Protein AF-A0A1V4KE24-F1 (afdb_monomer_lite)

Organism: NCBI:txid372326

InterPro domains:
  IPR008936 Rho GTPase activation protein [G3DSA:1.10.506.10] (6-81)
  IPR008936 Rho GTPase activation protein [SSF48350] (1-74)

Secondary structure (DSSP, 8-state):
-HHHHHHHH---SPPP--------HHHHHHHHHHHHHHTHHHHHHHHHS-STTHHHHHHHHHHHHHHHHHHHHHHHHHH--

pLDDT: mean 89.81, std 11.37, range [52.41, 98.56]

Radius of gyration: 20.48 Å; chains: 1; bounding box: 44×27×52 Å

Foldseek 3Di:
DVVVVVVVPPPPDDDPPPDPPPDPVVVVVVVVLVVCVVCVVVLVVVLPDDDPCNVVSVVSSVVSVVVVVVVVVVVVVVVVD

Structure (mmCIF, N/CA/C/O backbone):
data_AF-A0A1V4KE24-F1
#
_entry.id   AF-A0A1V4KE24-F1
#
loop_
_atom_site.group_PDB
_atom_site.id
_atom_site.type_symbol
_atom_site.label_atom_id
_atom_site.label_alt_id
_atom_site.label_comp_id
_atom_site.label_asym_id
_atom_site.label_entity_id
_atom_site.label_seq_id
_atom_site.pdbx_PDB_ins_code
_atom_site.Cartn_x
_atom_site.Cartn_y
_atom_site.Cartn_z
_atom_site.occupancy
_atom_site.B_iso_or_equiv
_atom_site.auth_seq_id
_atom_site.auth_comp_id
_atom_site.auth_asym_id
_atom_site.auth_atom_id
_atom_site.pdbx_PDB_model_num
ATOM 1 N N . MET A 1 1 ? 9.460 -6.453 -38.300 1.00 72.88 1 MET A N 1
ATOM 2 C CA . MET A 1 1 ? 8.792 -6.620 -36.991 1.00 72.88 1 MET A CA 1
ATOM 3 C C . MET A 1 1 ? 9.764 -6.424 -35.835 1.00 72.88 1 MET A C 1
ATOM 5 O O . MET A 1 1 ? 9.485 -5.593 -34.993 1.00 72.88 1 MET A O 1
ATOM 9 N N . ILE A 1 2 ? 10.917 -7.104 -35.820 1.00 83.75 2 ILE A N 1
ATOM 10 C CA . ILE A 1 2 ? 11.923 -6.952 -34.748 1.00 83.75 2 ILE A CA 1
ATOM 11 C C . ILE A 1 2 ? 12.431 -5.502 -34.631 1.00 83.75 2 ILE A C 1
ATOM 13 O O . ILE A 1 2 ? 12.344 -4.928 -33.558 1.00 83.75 2 ILE A O 1
ATOM 17 N N . MET A 1 3 ? 12.827 -4.875 -35.747 1.00 89.50 3 MET A N 1
ATOM 18 C CA . MET A 1 3 ? 13.265 -3.465 -35.777 1.00 89.50 3 MET A CA 1
ATOM 19 C C . MET A 1 3 ? 12.211 -2.476 -35.253 1.00 89.50 3 MET A C 1
ATOM 21 O O . MET A 1 3 ? 12.543 -1.515 -34.582 1.00 89.50 3 MET A O 1
ATOM 25 N N . PHE A 1 4 ? 10.926 -2.738 -35.516 1.00 93.62 4 PHE A N 1
ATOM 26 C CA . PHE A 1 4 ? 9.833 -1.875 -35.058 1.00 93.62 4 PHE A CA 1
ATOM 27 C C . PHE A 1 4 ? 9.697 -1.889 -33.531 1.00 93.62 4 PHE A C 1
ATOM 29 O O . PHE A 1 4 ? 9.447 -0.854 -32.928 1.00 93.62 4 PHE A O 1
ATOM 36 N N . LEU A 1 5 ? 9.861 -3.057 -32.900 1.00 96.44 5 LEU A N 1
ATOM 37 C CA . LEU A 1 5 ? 9.804 -3.171 -31.442 1.00 96.44 5 LEU A CA 1
ATOM 38 C C . LEU A 1 5 ? 11.033 -2.538 -30.775 1.00 96.44 5 LEU A C 1
ATOM 40 O O . LEU A 1 5 ? 10.897 -1.963 -29.699 1.00 96.44 5 LEU A O 1
ATOM 44 N N . ASP A 1 6 ? 12.195 -2.624 -31.425 1.00 93.50 6 ASP A N 1
ATOM 45 C CA . ASP A 1 6 ? 13.438 -1.995 -30.968 1.00 93.50 6 ASP A CA 1
ATOM 46 C C . ASP A 1 6 ? 13.325 -0.463 -30.987 1.00 93.50 6 ASP A C 1
ATOM 48 O O . ASP A 1 6 ? 13.555 0.203 -29.981 1.00 93.50 6 ASP A O 1
ATOM 52 N N . GLU A 1 7 ? 12.835 0.097 -32.095 1.00 94.06 7 GLU A N 1
ATOM 53 C CA . GLU A 1 7 ? 12.580 1.535 -32.223 1.00 94.06 7 GLU A CA 1
ATOM 54 C C . GLU A 1 7 ? 11.481 2.023 -31.267 1.00 94.06 7 GLU A C 1
ATOM 56 O O . GLU A 1 7 ? 11.609 3.099 -30.686 1.00 94.06 7 GLU A O 1
ATOM 61 N N . LEU A 1 8 ? 10.422 1.231 -31.055 1.00 92.81 8 LEU A N 1
ATOM 62 C CA . LEU A 1 8 ? 9.327 1.579 -30.143 1.00 92.81 8 LEU A CA 1
ATOM 63 C C . LEU A 1 8 ? 9.783 1.652 -28.677 1.00 92.81 8 LEU A C 1
ATOM 65 O O . LEU A 1 8 ? 9.287 2.484 -27.920 1.00 92.81 8 LEU A O 1
ATOM 69 N N . GLY A 1 9 ? 10.705 0.777 -28.272 1.00 92.06 9 GLY A N 1
ATOM 70 C CA . GLY A 1 9 ? 11.271 0.759 -26.922 1.00 92.06 9 GLY A CA 1
ATOM 71 C C . GLY A 1 9 ? 12.385 1.783 -26.696 1.00 92.06 9 GLY A C 1
ATOM 72 O O . GLY A 1 9 ? 12.799 1.975 -25.552 1.00 92.06 9 GLY A O 1
ATOM 73 N N . ASN A 1 10 ? 12.866 2.447 -27.750 1.00 93.06 10 ASN A N 1
ATOM 74 C CA . ASN A 1 10 ? 13.988 3.383 -27.696 1.00 93.06 10 ASN A CA 1
ATOM 75 C C . ASN A 1 10 ? 13.575 4.766 -27.156 1.00 93.06 10 ASN A C 1
ATOM 77 O O . ASN A 1 10 ? 13.732 5.794 -27.815 1.00 93.06 10 ASN A O 1
ATOM 81 N N . VAL A 1 11 ? 13.026 4.782 -25.941 1.00 92.06 11 VAL A N 1
ATOM 82 C CA . VAL A 1 11 ? 12.670 5.987 -25.184 1.00 92.06 11 VAL A CA 1
ATOM 83 C C . VAL A 1 11 ? 13.635 6.086 -23.991 1.00 92.06 11 VAL A C 1
ATOM 85 O O . VAL A 1 11 ? 13.349 5.537 -22.927 1.00 92.06 11 VAL A O 1
ATOM 88 N N . PRO A 1 12 ? 14.820 6.706 -24.168 1.00 88.69 12 PRO A N 1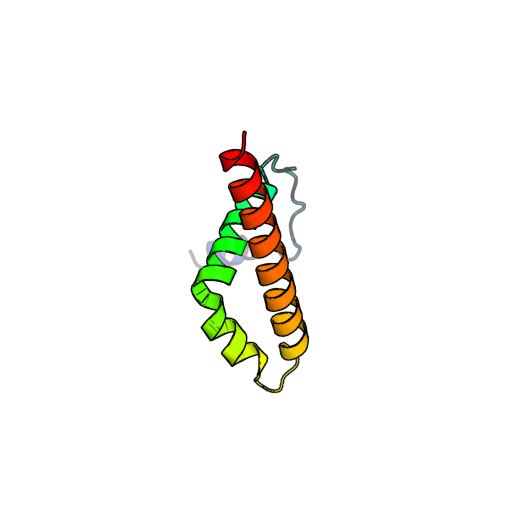
ATOM 89 C CA . PRO A 1 12 ? 15.897 6.684 -23.172 1.00 88.69 12 PRO A CA 1
ATOM 90 C C . PRO A 1 12 ? 15.615 7.559 -21.944 1.00 88.69 12 PRO A C 1
ATOM 92 O O . PRO A 1 12 ? 16.204 7.347 -20.886 1.00 88.69 12 PRO A O 1
ATOM 95 N N . GLU A 1 13 ? 14.721 8.536 -22.082 1.00 91.06 13 GLU A N 1
ATOM 96 C CA . GLU A 1 13 ? 14.374 9.503 -21.046 1.00 91.06 13 GLU A CA 1
ATOM 97 C C . GLU A 1 13 ? 12.869 9.474 -20.785 1.00 91.06 13 GLU A C 1
ATOM 99 O O . GLU A 1 13 ? 12.075 9.230 -21.695 1.00 91.06 13 GLU A O 1
ATOM 104 N N . LEU A 1 14 ? 12.470 9.720 -19.532 1.00 86.75 14 LEU A N 1
ATOM 105 C CA . LEU A 1 14 ? 11.061 9.825 -19.167 1.00 86.75 14 LEU A CA 1
ATOM 106 C C . LEU A 1 14 ? 10.449 11.026 -19.911 1.00 86.75 14 LEU A C 1
ATOM 108 O O . LEU A 1 14 ? 10.905 12.145 -19.679 1.00 86.75 14 LEU A O 1
ATOM 112 N N . PRO A 1 15 ? 9.435 10.832 -20.775 1.00 86.88 15 PRO A N 1
ATOM 113 C CA . PRO A 1 15 ? 8.804 11.942 -21.477 1.00 86.88 15 PRO A CA 1
ATOM 114 C C . PRO A 1 15 ? 8.159 12.912 -20.488 1.00 86.88 15 PRO A C 1
ATOM 116 O O . PRO A 1 15 ? 7.567 12.482 -19.493 1.00 86.88 15 PRO A O 1
ATOM 119 N N . ASP A 1 16 ? 8.213 14.208 -20.789 1.00 84.19 16 ASP A N 1
ATOM 120 C CA . ASP A 1 16 ? 7.503 15.212 -20.003 1.00 84.19 16 ASP A CA 1
ATOM 121 C C . ASP A 1 16 ? 6.002 14.900 -19.981 1.00 84.19 16 ASP A C 1
ATOM 123 O O . ASP A 1 16 ? 5.338 14.791 -21.015 1.00 84.19 16 ASP A O 1
ATOM 127 N N . THR A 1 17 ? 5.441 14.758 -18.783 1.00 78.94 17 THR A N 1
ATOM 128 C CA . THR A 1 17 ? 4.004 14.547 -18.612 1.00 78.94 17 THR A CA 1
ATOM 129 C C . THR A 1 17 ? 3.285 15.877 -18.833 1.00 78.94 17 THR A C 1
ATOM 131 O O . THR A 1 17 ? 3.214 16.704 -17.923 1.00 78.94 17 THR A O 1
ATOM 134 N N . THR A 1 18 ? 2.756 16.114 -20.034 1.00 67.69 18 THR A N 1
ATOM 135 C CA . THR A 1 18 ? 2.113 17.397 -20.385 1.00 67.69 18 THR A CA 1
ATOM 136 C C . THR A 1 18 ? 0.665 17.549 -19.923 1.00 67.69 18 THR A C 1
ATOM 138 O O . THR A 1 18 ? 0.053 18.575 -20.191 1.00 67.69 18 THR A O 1
ATOM 141 N N . GLU A 1 19 ? 0.103 16.606 -19.172 1.00 62.19 19 GLU A N 1
ATOM 142 C CA . GLU A 1 19 ? -1.287 16.694 -18.730 1.00 62.19 19 GLU A CA 1
ATOM 143 C C . GLU A 1 19 ? -1.347 16.849 -17.212 1.00 62.19 19 GLU A C 1
ATOM 145 O O . GLU A 1 19 ? -1.107 15.905 -16.459 1.00 62.19 19 GLU A O 1
ATOM 150 N N . HIS A 1 20 ? -1.717 18.047 -16.748 1.00 63.03 20 HIS A N 1
ATOM 151 C CA . HIS A 1 20 ? -2.212 18.229 -15.385 1.00 63.03 20 HIS A CA 1
ATOM 152 C C . HIS A 1 20 ? -3.574 17.540 -15.309 1.00 63.03 20 HIS A C 1
A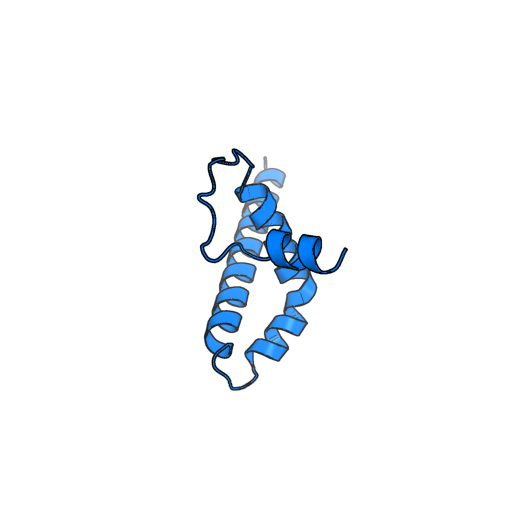TOM 154 O O . HIS A 1 20 ? -4.621 18.180 -15.432 1.00 63.03 20 HIS A O 1
ATOM 160 N N . SER A 1 21 ? -3.556 16.215 -15.173 1.00 64.81 21 SER A N 1
ATOM 161 C CA . SER A 1 21 ? -4.751 15.401 -15.035 1.00 64.81 21 SER A CA 1
ATOM 162 C C . SER A 1 21 ? -5.528 15.932 -13.839 1.00 64.81 21 SER A C 1
ATOM 164 O O . SER A 1 21 ? -5.129 15.759 -12.687 1.00 64.81 21 SER A O 1
ATOM 166 N N . ARG A 1 22 ? -6.627 16.630 -14.126 1.00 68.81 22 ARG A N 1
ATOM 167 C CA . ARG A 1 22 ? -7.493 17.316 -13.159 1.00 68.81 22 ARG A CA 1
ATOM 168 C C . ARG A 1 22 ? -8.351 16.324 -12.369 1.00 68.81 22 ARG A C 1
ATOM 170 O O . ARG A 1 22 ? -9.490 16.613 -12.008 1.00 68.81 22 ARG A O 1
ATOM 177 N N . THR A 1 23 ? -7.831 15.119 -12.191 1.00 72.00 23 THR A N 1
ATOM 178 C CA . THR A 1 23 ? -8.533 14.013 -11.585 1.00 72.00 23 THR A CA 1
ATOM 1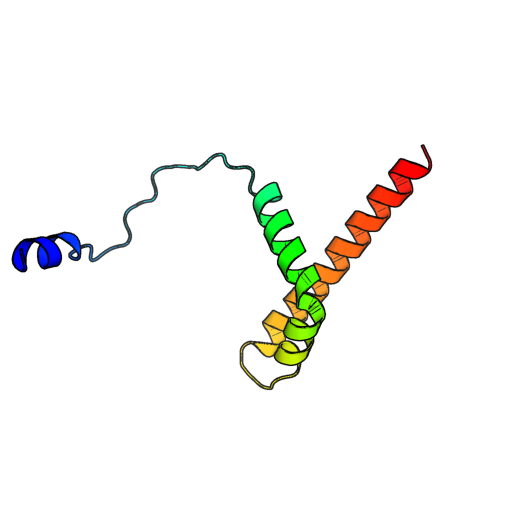79 C C . THR A 1 23 ? -8.597 14.231 -10.087 1.00 72.00 23 THR A C 1
ATOM 181 O O . THR A 1 23 ? -7.663 14.745 -9.473 1.00 72.00 23 THR A O 1
ATOM 184 N N . ASP A 1 24 ? -9.732 13.862 -9.508 1.00 85.81 24 ASP A N 1
ATOM 185 C CA . ASP A 1 24 ? -9.993 13.967 -8.079 1.00 85.81 24 ASP A CA 1
ATOM 186 C C . ASP A 1 24 ? -9.065 13.008 -7.314 1.00 85.81 24 ASP A C 1
ATOM 188 O O . ASP A 1 24 ? -9.397 11.853 -7.046 1.00 85.81 24 ASP A O 1
ATOM 192 N N . LEU A 1 25 ? -7.855 13.485 -7.017 1.00 89.06 25 LEU A N 1
ATOM 193 C CA . LEU A 1 25 ? -6.814 12.733 -6.322 1.00 89.06 25 LEU A CA 1
ATOM 194 C C . LEU A 1 25 ? -7.320 12.208 -4.976 1.00 89.06 25 LEU A C 1
ATOM 196 O O . LEU A 1 25 ? -6.989 11.090 -4.588 1.00 89.06 25 LEU A O 1
ATOM 200 N N . SER A 1 26 ? -8.159 12.981 -4.286 1.00 90.88 26 SER A N 1
ATOM 201 C CA . SER A 1 26 ? -8.746 12.583 -3.009 1.00 90.88 26 SER A CA 1
ATOM 202 C C . SER A 1 26 ? -9.587 11.316 -3.142 1.00 90.88 26 SER A C 1
ATOM 204 O O . SER A 1 26 ? -9.487 10.438 -2.288 1.00 90.88 26 SER A O 1
ATOM 206 N N . ARG A 1 27 ? -10.349 11.169 -4.231 1.00 92.12 27 ARG A N 1
ATOM 207 C CA . ARG A 1 27 ? -11.120 9.948 -4.510 1.00 92.12 27 ARG A CA 1
ATOM 208 C C . ARG A 1 27 ? -10.229 8.726 -4.716 1.00 92.12 27 ARG A C 1
ATOM 210 O O . ARG A 1 27 ? -10.522 7.669 -4.166 1.00 92.12 27 ARG A O 1
ATOM 217 N N . TYR A 1 28 ? -9.144 8.853 -5.479 1.00 93.12 28 TYR A N 1
ATOM 218 C CA . TYR A 1 28 ? -8.216 7.733 -5.667 1.00 93.12 28 TYR A CA 1
ATOM 219 C C . TYR A 1 28 ? -7.488 7.359 -4.380 1.00 93.12 28 TYR A C 1
ATOM 221 O O . TYR A 1 28 ? -7.330 6.177 -4.087 1.00 93.12 28 TYR A O 1
ATOM 229 N N . LEU A 1 29 ? -7.081 8.353 -3.590 1.00 95.25 29 LEU A N 1
ATOM 230 C CA . LEU A 1 29 ? -6.458 8.113 -2.291 1.00 95.25 29 LEU A CA 1
ATOM 231 C C . LEU A 1 29 ? -7.429 7.452 -1.305 1.00 95.25 29 LEU A C 1
ATOM 233 O O . LEU A 1 29 ? -6.997 6.611 -0.523 1.00 95.25 29 LEU A O 1
ATOM 237 N N . ALA A 1 30 ? -8.724 7.778 -1.361 1.00 95.38 30 ALA A N 1
ATOM 238 C CA . ALA A 1 30 ? -9.747 7.094 -0.573 1.00 95.38 30 ALA A CA 1
ATOM 239 C C . ALA A 1 30 ? -9.887 5.619 -0.982 1.00 95.38 30 ALA A C 1
ATOM 241 O O . ALA A 1 30 ? -9.853 4.751 -0.118 1.00 95.38 30 ALA A O 1
ATOM 242 N N . ALA A 1 31 ? -9.933 5.317 -2.285 1.00 96.12 31 ALA A N 1
ATOM 243 C CA . ALA A 1 31 ? -9.960 3.931 -2.763 1.00 96.12 31 ALA A CA 1
ATOM 244 C C . ALA A 1 31 ? -8.703 3.143 -2.338 1.00 96.12 31 ALA A C 1
ATOM 246 O O . ALA A 1 31 ? -8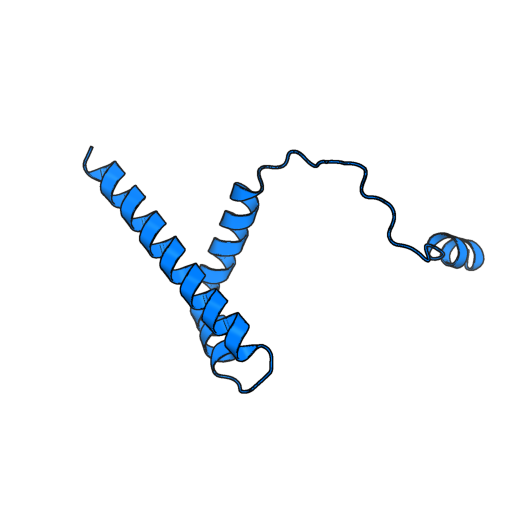.792 1.987 -1.931 1.00 96.12 31 ALA A O 1
ATOM 247 N N . LEU A 1 32 ? -7.525 3.777 -2.371 1.00 97.69 32 LEU A N 1
ATOM 248 C CA . LEU A 1 32 ? -6.292 3.168 -1.869 1.00 97.69 32 LEU A CA 1
ATOM 249 C C . LEU A 1 32 ? -6.349 2.924 -0.353 1.00 97.69 32 LEU A C 1
ATOM 251 O O . LEU A 1 32 ? -5.916 1.874 0.118 1.00 97.69 32 LEU A O 1
ATOM 255 N N . HIS A 1 33 ? -6.891 3.872 0.415 1.00 97.94 33 HIS A N 1
ATOM 256 C CA . HIS A 1 33 ? -7.099 3.708 1.855 1.00 97.94 33 HIS A CA 1
ATOM 257 C C . HIS A 1 33 ? -8.045 2.542 2.161 1.00 97.94 33 HIS A C 1
ATOM 259 O O . HIS A 1 33 ? -7.714 1.737 3.028 1.00 97.94 33 HIS A O 1
ATOM 265 N N . GLU A 1 34 ? -9.141 2.383 1.414 1.00 97.69 34 GLU A N 1
ATOM 266 C CA . GLU A 1 34 ? -10.055 1.239 1.554 1.00 97.69 34 GLU A CA 1
ATOM 267 C C . GLU A 1 34 ? -9.329 -0.098 1.355 1.00 97.69 34 GLU A C 1
ATOM 269 O O . GLU A 1 34 ? -9.530 -1.028 2.137 1.00 97.69 34 GLU A O 1
ATOM 274 N N . MET A 1 35 ? -8.417 -0.187 0.380 1.00 98.06 35 MET A N 1
ATOM 275 C CA . MET A 1 35 ? -7.567 -1.372 0.212 1.00 98.06 35 MET A CA 1
ATOM 276 C C . MET A 1 35 ? -6.650 -1.592 1.425 1.00 98.06 35 MET A C 1
ATOM 278 O O . MET A 1 35 ? -6.518 -2.717 1.905 1.00 98.06 35 MET A O 1
ATOM 282 N N . CYS A 1 36 ? -6.028 -0.536 1.959 1.00 98.38 36 CYS A N 1
ATOM 283 C CA . CYS A 1 36 ? -5.188 -0.647 3.156 1.00 98.38 36 CYS A CA 1
ATOM 284 C C . CYS A 1 36 ? -5.979 -1.099 4.391 1.00 98.38 36 CYS A C 1
ATOM 286 O O . CYS A 1 36 ? -5.447 -1.855 5.204 1.00 98.38 36 CYS A O 1
ATOM 288 N N . VAL A 1 37 ? -7.230 -0.656 4.535 1.00 98.25 37 VAL A N 1
ATOM 289 C CA . VAL A 1 37 ? -8.133 -1.109 5.601 1.00 98.25 37 VAL A CA 1
ATOM 290 C C . VAL A 1 37 ? -8.499 -2.577 5.397 1.00 98.25 37 VAL A C 1
ATOM 292 O O . VAL A 1 37 ? -8.356 -3.365 6.328 1.00 98.25 37 VAL A O 1
ATOM 295 N N . ALA A 1 38 ? -8.911 -2.962 4.186 1.00 98.31 38 ALA A N 1
ATOM 296 C CA . ALA A 1 38 ? -9.315 -4.333 3.870 1.00 98.31 38 ALA A CA 1
ATOM 297 C C . ALA A 1 38 ? -8.197 -5.360 4.124 1.00 98.31 38 ALA A C 1
ATOM 299 O O . ALA A 1 38 ? -8.477 -6.480 4.544 1.00 98.31 38 ALA A O 1
ATOM 300 N N . HIS A 1 39 ? -6.936 -4.965 3.921 1.00 98.25 39 HIS A N 1
ATOM 301 C CA . HIS A 1 39 ? -5.758 -5.819 4.098 1.00 98.25 39 HIS A CA 1
ATOM 302 C C . HIS A 1 39 ? -4.915 -5.447 5.330 1.00 98.25 39 HIS A C 1
ATOM 304 O O . HIS A 1 39 ? -3.714 -5.734 5.381 1.00 98.25 39 HIS A O 1
ATOM 310 N N . SER A 1 40 ? -5.502 -4.798 6.343 1.00 97.88 40 SER A N 1
ATOM 311 C CA . SER A 1 40 ? -4.738 -4.286 7.489 1.00 97.88 40 SER A CA 1
ATOM 312 C C . SER A 1 40 ? -4.003 -5.375 8.272 1.00 97.88 40 SER A C 1
ATOM 314 O O . SER A 1 40 ? -2.920 -5.120 8.798 1.00 97.88 40 SER A O 1
ATOM 316 N N . ASP A 1 41 ? -4.559 -6.585 8.345 1.00 98.00 41 ASP A N 1
ATOM 317 C CA . ASP A 1 41 ? -3.959 -7.707 9.079 1.00 98.00 41 ASP A CA 1
ATOM 318 C C . ASP A 1 41 ? -2.739 -8.287 8.353 1.00 98.00 41 ASP A C 1
ATOM 320 O O . ASP A 1 41 ? -1.710 -8.580 8.973 1.00 98.00 41 ASP A O 1
ATOM 324 N N . GLU A 1 42 ? -2.806 -8.373 7.024 1.00 98.06 42 GLU A N 1
ATOM 325 C CA . GLU A 1 42 ? -1.673 -8.757 6.179 1.00 98.06 42 GLU A CA 1
ATOM 326 C C . GLU A 1 42 ? -0.560 -7.707 6.269 1.00 98.06 42 GLU A C 1
ATOM 328 O O . GLU A 1 42 ? 0.595 -8.033 6.554 1.00 98.06 42 GLU A O 1
ATOM 333 N N . LEU A 1 43 ? -0.914 -6.424 6.139 1.00 97.62 43 LEU A N 1
ATOM 334 C CA . LEU A 1 43 ? 0.026 -5.313 6.295 1.00 97.62 43 LEU A CA 1
ATOM 335 C C . LEU A 1 43 ? 0.658 -5.291 7.691 1.00 97.62 43 LEU A C 1
ATOM 337 O O . LEU A 1 43 ? 1.851 -5.010 7.822 1.00 97.62 43 LEU A O 1
ATOM 341 N N . ARG A 1 44 ? -0.106 -5.620 8.739 1.00 97.81 44 ARG A N 1
ATOM 342 C CA . ARG A 1 44 ? 0.399 -5.741 10.114 1.00 97.81 44 ARG A CA 1
ATOM 343 C C . ARG A 1 44 ? 1.394 -6.882 10.245 1.00 97.81 44 ARG A C 1
ATOM 345 O O . ARG A 1 44 ? 2.440 -6.682 10.863 1.00 97.81 44 ARG A O 1
ATOM 352 N N . THR A 1 45 ? 1.111 -8.024 9.628 1.00 97.69 45 THR A N 1
ATOM 353 C CA . THR A 1 45 ? 2.022 -9.173 9.586 1.00 97.69 45 THR A CA 1
ATOM 354 C C . THR A 1 45 ? 3.342 -8.789 8.914 1.00 97.69 45 THR A C 1
ATOM 356 O O . THR A 1 45 ? 4.395 -8.904 9.542 1.00 97.69 45 THR A O 1
ATOM 359 N N . LEU A 1 46 ? 3.284 -8.189 7.721 1.00 96.94 46 LEU A N 1
ATOM 360 C CA . LEU A 1 46 ? 4.463 -7.700 6.992 1.00 96.94 46 LEU A CA 1
ATOM 361 C C . LEU A 1 46 ? 5.226 -6.614 7.769 1.00 96.94 46 LEU A C 1
ATOM 363 O O . LEU A 1 46 ? 6.454 -6.570 7.764 1.00 96.94 46 LEU A O 1
ATOM 367 N N . SER A 1 47 ? 4.522 -5.744 8.498 1.00 96.69 47 SER A N 1
ATOM 368 C CA . SER A 1 47 ? 5.146 -4.687 9.309 1.00 96.69 47 SER A CA 1
ATOM 369 C C . SER A 1 47 ? 5.948 -5.210 10.508 1.00 96.69 47 SER A C 1
ATOM 371 O O . SER A 1 47 ? 6.731 -4.462 11.105 1.00 96.69 47 SER A O 1
ATOM 373 N N . ASN A 1 48 ? 5.752 -6.474 10.886 1.00 96.38 48 ASN A N 1
ATOM 374 C CA . ASN A 1 48 ? 6.501 -7.119 11.959 1.00 96.38 48 ASN A CA 1
ATOM 375 C C . ASN A 1 48 ? 7.778 -7.796 11.448 1.00 96.38 48 ASN A C 1
ATOM 377 O O . ASN A 1 48 ? 8.678 -8.061 12.248 1.00 96.38 48 ASN A O 1
ATOM 381 N N . GLU A 1 49 ? 7.901 -8.009 10.137 1.00 95.12 49 GLU A N 1
ATOM 382 C CA . GLU A 1 49 ? 9.116 -8.538 9.529 1.00 95.12 49 GLU A CA 1
ATOM 383 C C . GLU A 1 49 ? 10.271 -7.532 9.634 1.00 95.12 49 GLU A C 1
ATOM 385 O O . GLU A 1 49 ? 10.105 -6.309 9.549 1.00 95.12 49 GLU A O 1
ATOM 390 N N . ARG A 1 50 ? 11.485 -8.046 9.854 1.00 89.56 50 ARG A N 1
ATOM 391 C CA . ARG A 1 50 ? 12.685 -7.213 9.953 1.00 89.56 50 ARG A CA 1
ATOM 392 C C . ARG A 1 50 ? 13.180 -6.886 8.546 1.00 89.56 50 ARG A C 1
ATOM 394 O O . ARG A 1 50 ? 13.614 -7.771 7.821 1.00 89.56 50 ARG A O 1
ATOM 401 N N . GLY A 1 51 ? 13.177 -5.608 8.185 1.00 92.94 51 GLY A N 1
ATOM 402 C CA . GLY A 1 51 ? 13.658 -5.155 6.883 1.00 92.94 51 GLY A CA 1
ATOM 403 C C . GLY A 1 51 ? 13.494 -3.653 6.689 1.00 92.94 51 GLY A C 1
ATOM 404 O O . GLY A 1 51 ? 12.913 -2.961 7.525 1.00 92.94 51 GLY A O 1
ATOM 405 N N . VAL A 1 52 ? 13.989 -3.144 5.561 1.00 92.94 52 VAL A N 1
ATOM 406 C CA . VAL A 1 52 ? 13.922 -1.711 5.213 1.00 92.94 52 VAL A CA 1
ATOM 407 C C . VAL A 1 52 ? 12.487 -1.177 5.125 1.00 92.94 52 VAL A C 1
ATOM 409 O O . VAL A 1 52 ? 12.247 -0.009 5.419 1.00 92.94 52 VAL A O 1
ATOM 412 N N . MET A 1 53 ? 11.517 -2.040 4.804 1.00 93.81 53 MET A N 1
ATOM 413 C CA . MET A 1 53 ? 10.105 -1.660 4.679 1.00 93.81 53 MET A CA 1
ATOM 414 C C . MET A 1 53 ? 9.365 -1.566 6.017 1.00 93.81 53 MET A C 1
ATOM 416 O O . MET A 1 53 ? 8.294 -0.966 6.075 1.00 93.81 53 MET A O 1
ATOM 420 N N . GLN A 1 54 ? 9.935 -2.087 7.109 1.00 96.06 54 GLN A N 1
ATOM 421 C CA . GLN A 1 54 ? 9.254 -2.191 8.402 1.00 96.06 54 GLN A CA 1
ATOM 422 C C . GLN A 1 54 ? 8.709 -0.841 8.892 1.00 96.06 54 GLN A C 1
ATOM 424 O O . GLN A 1 54 ? 7.546 -0.710 9.271 1.00 96.06 54 GLN A O 1
ATOM 429 N N . HIS A 1 55 ? 9.558 0.186 8.878 1.00 96.69 55 HIS A N 1
ATOM 430 C CA . HIS A 1 55 ? 9.197 1.518 9.356 1.00 96.69 55 HIS A CA 1
ATOM 431 C C . HIS A 1 55 ? 8.126 2.178 8.474 1.00 96.69 55 HIS A C 1
ATOM 433 O O . HIS A 1 55 ? 7.232 2.850 8.989 1.00 96.69 55 HIS A O 1
ATOM 439 N N . VAL A 1 56 ? 8.186 1.957 7.158 1.00 97.69 56 VAL A N 1
ATOM 440 C CA . VAL A 1 56 ? 7.199 2.484 6.206 1.00 97.69 56 VAL A CA 1
ATOM 441 C C . VAL A 1 56 ? 5.844 1.814 6.419 1.00 97.69 56 VAL A C 1
ATOM 443 O O . VAL A 1 56 ? 4.840 2.513 6.531 1.00 97.69 56 VAL A O 1
ATOM 446 N N . LEU A 1 57 ? 5.810 0.489 6.575 1.00 98.00 57 LEU A N 1
ATOM 447 C CA . LEU A 1 57 ? 4.573 -0.261 6.814 1.00 98.00 57 LEU A CA 1
ATOM 448 C C . LEU A 1 57 ? 3.920 0.106 8.151 1.00 98.00 57 LEU A C 1
ATOM 450 O O . LEU A 1 57 ? 2.707 0.297 8.214 1.00 98.00 57 LEU A O 1
ATOM 454 N N . LYS A 1 58 ? 4.714 0.303 9.211 1.00 97.94 58 LYS A N 1
ATOM 455 C CA . LYS A 1 58 ? 4.195 0.797 10.498 1.00 97.94 58 LYS A CA 1
ATOM 456 C C . LYS A 1 58 ? 3.568 2.186 10.368 1.00 97.94 58 LYS A C 1
ATOM 458 O O . LYS A 1 58 ? 2.502 2.428 10.930 1.00 97.94 58 LYS A O 1
ATOM 463 N N . LYS A 1 59 ? 4.194 3.089 9.602 1.00 98.38 59 LYS A N 1
ATOM 464 C CA . LYS A 1 59 ? 3.620 4.412 9.305 1.00 98.38 59 LYS A CA 1
ATOM 465 C C . LYS A 1 59 ? 2.340 4.314 8.477 1.00 98.38 59 LYS A C 1
ATOM 467 O O . LYS A 1 59 ? 1.383 5.017 8.788 1.00 98.38 59 LYS A O 1
ATOM 472 N N . LEU A 1 60 ? 2.310 3.444 7.468 1.00 98.44 60 LEU A N 1
ATOM 473 C CA . LEU A 1 60 ? 1.124 3.208 6.643 1.00 98.44 60 LEU A CA 1
ATOM 474 C C . LEU A 1 60 ? -0.060 2.750 7.501 1.00 98.44 60 LEU A C 1
ATOM 476 O O . LEU A 1 60 ? -1.140 3.326 7.397 1.00 98.44 60 LEU A O 1
ATOM 480 N N . LEU A 1 61 ? 0.153 1.780 8.395 1.00 98.50 61 LEU A N 1
ATOM 481 C CA . LEU A 1 61 ? -0.878 1.299 9.320 1.00 98.50 61 LEU A CA 1
ATOM 482 C C . LEU A 1 61 ? -1.375 2.405 10.257 1.00 98.50 61 LEU A C 1
ATOM 484 O O . LEU A 1 61 ? -2.582 2.573 10.405 1.00 98.50 61 LEU A O 1
ATOM 488 N N . ALA A 1 62 ? -0.467 3.203 10.829 1.00 98.56 62 ALA A N 1
ATOM 489 C CA . ALA A 1 62 ? -0.841 4.314 11.706 1.00 98.56 62 ALA A CA 1
ATOM 490 C C . ALA A 1 62 ? -1.690 5.377 10.982 1.00 98.56 62 ALA A C 1
ATOM 492 O O . ALA A 1 62 ? -2.676 5.868 11.529 1.00 98.56 62 ALA A O 1
ATOM 493 N N . ILE A 1 63 ? -1.337 5.719 9.737 1.00 98.44 63 ILE A N 1
ATOM 494 C CA . ILE A 1 63 ? -2.120 6.653 8.914 1.00 98.44 63 ILE A CA 1
ATOM 495 C C . ILE A 1 63 ? -3.475 6.039 8.547 1.00 98.44 63 ILE A C 1
ATOM 497 O O . ILE A 1 63 ? -4.493 6.722 8.636 1.00 98.44 63 ILE A O 1
ATOM 501 N N . THR A 1 64 ? -3.497 4.759 8.173 1.00 98.38 64 THR A N 1
ATOM 502 C CA . THR A 1 64 ? -4.725 4.032 7.816 1.00 98.38 64 THR A CA 1
ATOM 503 C C . THR A 1 64 ? -5.725 4.047 8.970 1.00 98.38 64 THR A C 1
ATOM 505 O O . THR A 1 64 ? -6.896 4.373 8.766 1.00 98.38 64 THR A O 1
ATOM 508 N N . GLU A 1 65 ? -5.254 3.783 10.191 1.00 98.31 65 GLU A N 1
ATOM 509 C CA . GLU A 1 65 ? -6.070 3.821 11.406 1.00 98.31 65 GLU A CA 1
ATOM 510 C C . GLU A 1 65 ? -6.563 5.240 11.728 1.00 98.31 65 GLU A C 1
ATOM 512 O O . GLU A 1 65 ? -7.752 5.440 11.983 1.00 98.31 65 GLU A O 1
ATOM 517 N N . LEU A 1 66 ? -5.688 6.248 11.648 1.00 98.31 66 LEU A N 1
ATOM 518 C CA . LEU A 1 66 ? -6.063 7.647 11.875 1.00 98.31 66 LEU A CA 1
ATOM 519 C C . LEU A 1 66 ? -7.157 8.118 10.903 1.00 98.31 66 LEU A C 1
ATOM 521 O O . LEU A 1 66 ? -8.101 8.803 11.306 1.00 98.31 66 LEU A O 1
ATOM 525 N N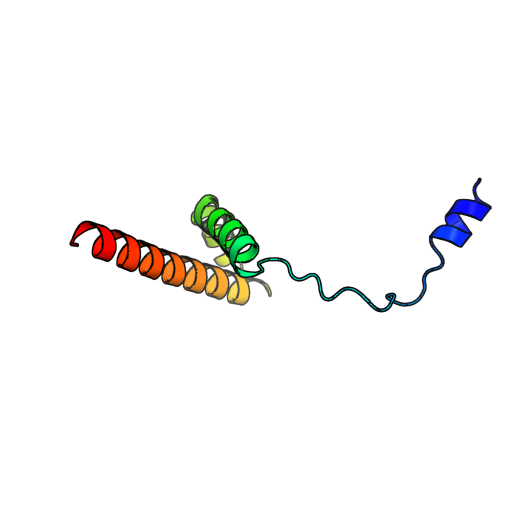 . LEU A 1 67 ? -7.033 7.774 9.619 1.00 97.44 67 LEU A N 1
ATOM 526 C CA . LEU A 1 67 ? -8.024 8.128 8.603 1.00 97.44 67 LEU A CA 1
ATOM 527 C C . LEU A 1 67 ? -9.359 7.414 8.851 1.00 97.44 67 LEU A C 1
ATOM 529 O O . LEU A 1 67 ? -10.406 8.060 8.769 1.00 97.44 67 LEU A O 1
ATOM 533 N N . GLN A 1 68 ? -9.328 6.141 9.258 1.00 97.19 68 GLN A N 1
ATOM 534 C CA . GLN A 1 68 ? -10.533 5.394 9.629 1.00 97.19 68 GLN A CA 1
ATOM 535 C C . GLN A 1 68 ? -11.252 6.027 10.830 1.00 97.19 68 GLN A C 1
ATOM 537 O O . GLN A 1 68 ? -12.474 6.190 10.815 1.00 97.19 68 GLN A O 1
ATOM 542 N N . GLN A 1 69 ? -10.508 6.436 11.863 1.00 97.12 69 GLN A N 1
ATOM 543 C CA . GLN A 1 69 ? -11.074 7.115 13.034 1.00 97.12 69 GLN A CA 1
ATOM 544 C C . GLN A 1 69 ? -11.762 8.431 12.645 1.00 97.12 69 GLN A C 1
ATOM 546 O O . GLN A 1 69 ? -12.891 8.687 13.073 1.00 97.12 69 GLN A O 1
ATOM 551 N N . LYS A 1 70 ? -11.131 9.241 11.784 1.00 95.44 70 LYS A N 1
ATOM 552 C CA . LYS A 1 70 ? -11.733 10.484 11.272 1.00 95.44 70 LYS A CA 1
ATOM 553 C C . LYS A 1 70 ? -13.003 10.221 10.465 1.00 95.44 70 LYS A C 1
ATOM 555 O O . LYS A 1 70 ? -14.005 10.901 10.676 1.00 95.44 70 LYS A O 1
ATOM 560 N N . GLN A 1 71 ? -12.994 9.231 9.573 1.00 92.88 71 GLN A N 1
ATOM 561 C CA . GLN A 1 71 ? -14.176 8.854 8.791 1.00 92.88 71 GLN A CA 1
ATOM 562 C C . GLN A 1 71 ? -15.352 8.467 9.698 1.00 92.88 71 GLN A C 1
ATOM 564 O O . GLN A 1 71 ? -16.479 8.933 9.495 1.00 92.88 71 GLN A O 1
ATOM 569 N N . ASN A 1 72 ? -15.088 7.671 10.735 1.00 93.44 72 ASN A N 1
ATOM 570 C CA . ASN A 1 72 ? -16.100 7.265 11.708 1.00 93.44 72 ASN A CA 1
ATOM 571 C C . ASN A 1 72 ? -16.631 8.471 12.499 1.00 93.44 72 ASN A C 1
ATOM 573 O O . ASN A 1 72 ? -17.838 8.583 12.704 1.00 93.44 72 ASN A O 1
ATOM 577 N N . GLN A 1 73 ? -15.762 9.412 12.883 1.00 93.25 73 GLN A N 1
ATOM 578 C CA . GLN A 1 73 ? -16.153 10.644 13.578 1.00 93.25 73 GLN A CA 1
ATOM 579 C C . GLN A 1 73 ? -17.123 11.501 12.750 1.00 93.25 73 GLN A C 1
ATOM 581 O O . GLN A 1 73 ? -18.139 11.963 13.279 1.00 93.25 73 GLN A O 1
ATOM 586 N N . TYR A 1 74 ? -16.847 11.700 11.457 1.00 89.00 74 TYR A N 1
ATOM 587 C CA . TYR A 1 74 ? -17.751 12.436 10.567 1.00 89.00 74 TYR A CA 1
ATOM 588 C C . TYR A 1 74 ? -19.065 11.685 10.336 1.00 89.00 74 TYR A C 1
ATOM 590 O O . TYR A 1 74 ? -20.131 12.298 10.338 1.00 89.00 74 TYR A O 1
ATOM 598 N N . SER A 1 75 ? -19.001 10.360 10.200 1.00 83.00 75 SER A N 1
ATOM 599 C CA . SER A 1 75 ? -20.191 9.524 10.007 1.00 83.00 75 SER A CA 1
ATOM 600 C C . SER A 1 75 ? -21.117 9.576 11.225 1.00 83.00 75 SER A C 1
ATOM 602 O O . SER A 1 75 ? -22.319 9.777 11.074 1.00 83.00 75 SER A O 1
ATOM 604 N N . LEU A 1 76 ? -20.568 9.474 12.439 1.00 77.69 76 LEU A N 1
ATOM 605 C CA . LEU A 1 76 ? -21.326 9.609 13.688 1.00 77.69 76 LEU A CA 1
ATOM 606 C C . LEU A 1 76 ? -21.909 11.018 13.853 1.00 77.69 76 LEU A C 1
ATOM 608 O O . LEU A 1 76 ? -23.078 11.154 14.198 1.00 77.69 76 LEU A O 1
ATOM 612 N N . SER A 1 77 ? -21.133 12.061 13.545 1.00 70.75 77 SER A N 1
ATOM 613 C CA . SER A 1 77 ? -21.605 13.453 13.625 1.00 70.75 77 SER A CA 1
ATOM 614 C C . SER A 1 77 ? -22.769 13.733 12.667 1.00 70.75 77 SER A C 1
ATOM 616 O O . SER A 1 77 ? -23.692 14.459 13.026 1.00 70.75 77 SER A O 1
ATOM 618 N N . ASN A 1 78 ? -22.769 13.124 11.477 1.00 65.38 78 ASN A N 1
ATOM 619 C CA . ASN A 1 78 ? -23.872 13.240 10.520 1.00 65.38 78 ASN A CA 1
ATOM 620 C C . ASN A 1 78 ? -25.146 12.496 10.949 1.00 65.38 78 ASN A C 1
ATOM 622 O O . ASN A 1 78 ? -26.215 12.856 10.478 1.00 65.38 78 ASN A O 1
ATOM 626 N N . ASN A 1 79 ? -25.057 11.483 11.818 1.00 61.69 79 ASN A N 1
ATOM 627 C CA . ASN A 1 79 ? -26.231 10.762 12.332 1.00 61.69 79 ASN A CA 1
ATOM 628 C C . ASN A 1 79 ? -26.910 11.478 13.517 1.00 61.69 79 ASN A C 1
ATOM 630 O O . ASN A 1 79 ? -28.011 11.103 13.905 1.00 61.69 79 ASN A O 1
ATOM 634 N N . ILE A 1 80 ? -26.247 12.473 14.119 1.00 61.81 80 ILE A N 1
ATOM 635 C CA . ILE A 1 80 ? -26.743 13.229 15.286 1.00 61.81 80 ILE A CA 1
ATOM 636 C C . ILE A 1 80 ? -27.458 14.530 14.858 1.00 61.81 80 ILE A C 1
ATOM 638 O O . ILE A 1 80 ? -28.077 15.197 15.686 1.00 61.81 80 ILE A O 1
ATOM 642 N N . ARG A 1 81 ? -27.390 14.893 13.573 1.00 52.41 81 ARG A N 1
ATOM 643 C CA . ARG A 1 81 ? -28.061 16.061 12.989 1.00 52.41 81 ARG A CA 1
ATOM 644 C C . ARG A 1 81 ? -29.337 15.657 12.263 1.00 52.41 81 ARG A C 1
ATOM 646 O O . ARG A 1 81 ? -30.299 16.450 12.348 1.00 52.41 81 ARG A O 1
#

Sequence (81 aa):
MIMFLDELGNVPELPDTTEHSRTDLSRYLAALHEMCVAHSDELRTL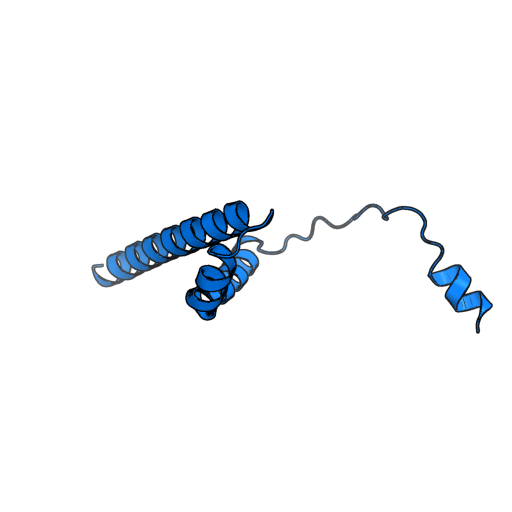SNERGVMQHVLKKLLAITELLQQKQNQYSLSNNIR